Protein AF-T0YZW7-F1 (afdb_monomer)

Secondary structure (DSSP, 8-state):
-HHHHHHHHHHHHHHHHHHHHHHHHHHHHHHHHHHHHHHH-S-HHHHHHHHHHHHHHHHHHHHHHHHHHHHHHHHHHHHHHHHHHTT--HHHHHHHHHHHHHHHHHH--HHHHHHHHHHHHHHGGGHHHHHHHT---HHHHHHHHTTTT---SS---

Structure (mmCIF, N/CA/C/O backbone):
data_AF-T0YZW7-F1
#
_entry.id   AF-T0YZW7-F1
#
loop_
_atom_site.group_PDB
_atom_site.id
_atom_site.type_symbol
_atom_site.label_atom_id
_atom_site.label_alt_id
_atom_site.label_comp_id
_atom_site.label_asym_id
_atom_site.label_entity_id
_atom_site.label_seq_id
_atom_site.pdbx_PDB_ins_code
_atom_site.Cartn_x
_atom_site.Cartn_y
_atom_site.Cartn_z
_atom_site.occupancy
_atom_site.B_iso_or_equiv
_atom_site.auth_seq_id
_atom_site.auth_comp_id
_atom_site.auth_asym_id
_atom_site.auth_atom_id
_atom_site.pdbx_PDB_model_num
ATOM 1 N N . MET A 1 1 ? 6.579 1.324 -6.518 1.00 67.81 1 MET A N 1
ATOM 2 C CA . MET A 1 1 ? 7.356 2.468 -7.049 1.00 67.81 1 MET A CA 1
ATOM 3 C C . MET A 1 1 ? 8.550 2.803 -6.175 1.00 67.81 1 MET A C 1
ATOM 5 O O . MET A 1 1 ? 9.659 2.645 -6.659 1.00 67.81 1 MET A O 1
ATOM 9 N N . THR A 1 2 ? 8.366 3.156 -4.899 1.00 78.81 2 THR A N 1
ATOM 10 C CA . THR A 1 2 ? 9.480 3.505 -3.994 1.00 78.81 2 THR A CA 1
ATOM 11 C C . THR A 1 2 ? 10.578 2.443 -3.961 1.00 78.81 2 THR A C 1
ATOM 13 O O . THR A 1 2 ? 11.733 2.766 -4.183 1.00 78.81 2 THR A O 1
ATOM 16 N N . TYR A 1 3 ? 10.229 1.159 -3.824 1.00 76.62 3 TYR A N 1
ATOM 17 C CA . TYR A 1 3 ? 11.220 0.078 -3.844 1.00 76.62 3 TYR A CA 1
ATOM 18 C C . TYR A 1 3 ? 11.980 -0.059 -5.171 1.00 76.62 3 TYR A C 1
ATOM 20 O O . TYR A 1 3 ? 13.186 -0.273 -5.154 1.00 76.62 3 TYR A O 1
ATOM 28 N N . MET A 1 4 ? 11.306 0.116 -6.313 1.00 74.56 4 MET A N 1
ATOM 29 C CA . MET A 1 4 ? 11.973 0.125 -7.622 1.00 74.56 4 MET A CA 1
ATOM 30 C C . MET A 1 4 ? 12.925 1.316 -7.747 1.00 74.56 4 MET A C 1
ATOM 32 O O . MET A 1 4 ? 14.048 1.151 -8.208 1.00 74.56 4 MET A O 1
ATOM 36 N N . GLN A 1 5 ? 12.501 2.501 -7.302 1.00 77.81 5 GLN A N 1
ATOM 37 C CA . GLN A 1 5 ? 13.313 3.712 -7.363 1.00 77.81 5 GLN A CA 1
ATOM 38 C C . GLN A 1 5 ? 14.524 3.625 -6.429 1.00 77.81 5 GLN A C 1
ATOM 40 O O . GLN A 1 5 ? 15.642 3.887 -6.854 1.00 77.81 5 GLN A O 1
ATOM 45 N N . THR A 1 6 ? 14.333 3.194 -5.181 1.00 75.31 6 THR A N 1
ATOM 46 C CA . THR A 1 6 ? 15.430 3.003 -4.226 1.00 75.31 6 THR A CA 1
ATOM 47 C C . THR A 1 6 ? 16.398 1.921 -4.701 1.00 75.31 6 THR A C 1
ATOM 49 O O . THR A 1 6 ? 17.606 2.128 -4.629 1.00 75.31 6 THR A O 1
ATOM 52 N N . GLY A 1 7 ? 15.896 0.803 -5.237 1.00 70.88 7 GLY A N 1
ATOM 53 C CA . GLY A 1 7 ? 16.737 -0.245 -5.816 1.00 70.88 7 GLY A CA 1
ATOM 54 C C . GLY A 1 7 ? 17.548 0.238 -7.023 1.00 70.88 7 GLY A C 1
ATOM 55 O O . GLY A 1 7 ? 18.723 -0.101 -7.136 1.00 70.88 7 GLY A O 1
ATOM 56 N N . ALA A 1 8 ? 16.959 1.078 -7.881 1.00 74.38 8 ALA A N 1
ATOM 57 C CA . ALA A 1 8 ? 17.646 1.669 -9.030 1.00 74.38 8 ALA A CA 1
ATOM 58 C C . ALA A 1 8 ? 18.689 2.728 -8.627 1.00 74.38 8 ALA A C 1
ATOM 60 O O . ALA A 1 8 ? 19.765 2.775 -9.216 1.00 74.38 8 ALA A O 1
ATOM 61 N N . SER A 1 9 ? 18.391 3.568 -7.629 1.00 76.94 9 SER A N 1
ATOM 62 C CA . SER A 1 9 ? 19.266 4.672 -7.209 1.00 76.94 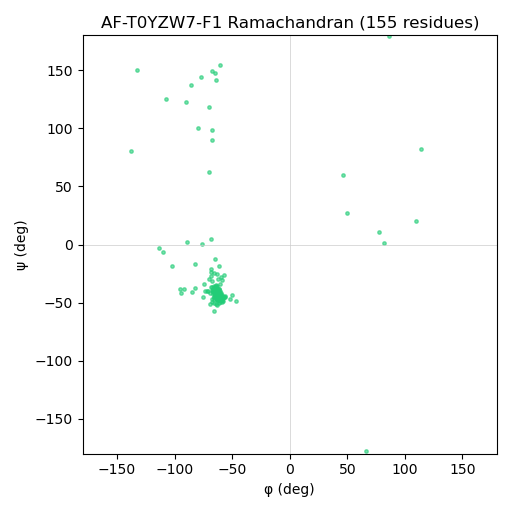9 SER A CA 1
ATOM 63 C C . SER A 1 9 ? 20.397 4.249 -6.265 1.00 76.94 9 SER A C 1
ATOM 65 O O . SER A 1 9 ? 21.488 4.800 -6.356 1.00 76.94 9 SER A O 1
ATOM 67 N N . TYR A 1 10 ? 20.150 3.308 -5.347 1.00 69.44 10 TYR A N 1
ATOM 68 C CA . TYR A 1 10 ? 21.090 2.945 -4.271 1.00 69.44 10 TYR A CA 1
ATOM 69 C C . TYR A 1 10 ? 21.657 1.524 -4.392 1.00 69.44 10 TYR A C 1
ATOM 71 O O . TYR A 1 10 ? 22.501 1.122 -3.590 1.00 69.44 10 TYR A O 1
ATOM 79 N N . GLY A 1 11 ? 21.213 0.759 -5.392 1.00 73.12 11 GLY A N 1
ATOM 80 C CA . GLY A 1 11 ? 21.655 -0.611 -5.619 1.00 73.12 11 GLY A CA 1
ATOM 81 C C . GLY A 1 11 ? 21.232 -1.592 -4.520 1.00 73.12 11 GLY A C 1
ATOM 82 O O . GLY A 1 11 ? 20.546 -1.261 -3.549 1.00 73.12 11 GLY A O 1
ATOM 83 N N . LEU A 1 12 ? 21.658 -2.847 -4.678 1.00 73.00 12 LEU A N 1
ATOM 84 C CA . LEU A 1 12 ? 21.273 -3.954 -3.795 1.00 73.00 12 LEU A CA 1
ATOM 85 C C . LEU A 1 12 ? 21.851 -3.833 -2.375 1.00 73.00 12 LEU A C 1
ATOM 87 O O . LEU A 1 12 ? 21.238 -4.331 -1.435 1.00 73.00 12 LEU A O 1
ATOM 91 N N . GLY A 1 13 ? 22.992 -3.154 -2.213 1.00 68.00 13 GLY A N 1
ATOM 92 C CA . GLY A 1 13 ? 23.702 -3.039 -0.935 1.00 68.00 13 GLY A CA 1
ATOM 93 C C . GLY A 1 13 ? 22.915 -2.310 0.157 1.00 68.00 13 GLY A C 1
ATOM 94 O O . GLY A 1 13 ? 22.951 -2.737 1.305 1.00 68.00 13 GLY A O 1
ATOM 95 N N . LEU A 1 14 ? 22.158 -1.262 -0.192 1.00 74.00 14 LEU A N 1
ATOM 96 C CA . LEU A 1 14 ? 21.293 -0.533 0.750 1.00 74.00 14 LEU A CA 1
ATOM 97 C C . LEU A 1 14 ? 19.844 -1.035 0.721 1.00 74.00 14 LEU A C 1
ATOM 99 O O . LEU A 1 14 ? 19.172 -1.107 1.749 1.00 74.00 14 LEU A O 1
ATOM 103 N N . PHE A 1 15 ? 19.349 -1.375 -0.468 1.00 80.25 15 PHE A N 1
ATOM 104 C CA . PHE A 1 15 ? 17.960 -1.778 -0.657 1.00 80.25 15 PHE A CA 1
ATOM 105 C C . PHE A 1 15 ? 17.617 -3.059 0.108 1.00 80.25 15 PHE A C 1
ATOM 107 O O . PHE A 1 15 ? 16.578 -3.139 0.763 1.00 80.25 15 PHE A O 1
ATOM 114 N N . LEU A 1 16 ? 18.496 -4.057 0.034 1.00 81.06 16 LEU A N 1
ATOM 115 C CA . LEU A 1 16 ? 18.250 -5.381 0.580 1.00 81.06 16 LEU A CA 1
ATOM 116 C C . LEU A 1 16 ? 18.187 -5.422 2.120 1.00 81.06 16 LEU A C 1
ATOM 118 O O . LEU A 1 16 ? 17.193 -5.944 2.630 1.00 81.06 16 LEU A O 1
ATOM 122 N N . PRO A 1 17 ? 19.143 -4.850 2.886 1.00 80.12 17 PRO A N 1
ATOM 123 C CA . PRO A 1 17 ? 19.019 -4.776 4.344 1.00 80.12 17 PRO A CA 1
ATOM 124 C C . PRO A 1 17 ? 17.769 -4.029 4.793 1.00 80.12 17 PRO A C 1
ATOM 126 O O . PRO A 1 17 ? 17.064 -4.485 5.694 1.00 80.12 17 PRO A O 1
ATOM 129 N N . LEU A 1 18 ? 17.472 -2.898 4.146 1.00 83.56 18 LEU A N 1
ATOM 130 C CA . LEU A 1 18 ? 16.313 -2.085 4.488 1.00 83.56 18 LEU A CA 1
ATOM 131 C C . LEU A 1 18 ? 15.007 -2.847 4.234 1.00 83.56 18 LEU A C 1
ATOM 133 O O . LEU A 1 18 ? 14.103 -2.808 5.066 1.00 83.56 18 LEU A O 1
ATOM 137 N N . MET A 1 19 ? 14.924 -3.577 3.119 1.00 85.31 19 MET A N 1
ATOM 138 C CA . MET A 1 19 ? 13.779 -4.425 2.791 1.00 85.31 19 MET A CA 1
ATOM 139 C C . MET A 1 19 ? 13.579 -5.536 3.827 1.00 85.31 19 MET A C 1
ATOM 141 O O . MET A 1 19 ? 12.459 -5.729 4.295 1.00 85.31 19 MET A O 1
ATOM 145 N N . ILE A 1 20 ? 14.646 -6.246 4.209 1.00 86.44 20 ILE A N 1
ATOM 146 C CA . ILE A 1 20 ? 14.571 -7.325 5.209 1.00 86.44 20 ILE A CA 1
ATOM 147 C C . ILE A 1 20 ? 14.102 -6.767 6.555 1.00 86.44 20 ILE A C 1
ATOM 149 O O . ILE A 1 20 ? 13.185 -7.318 7.163 1.00 86.44 20 ILE A O 1
ATOM 153 N N . LEU A 1 21 ? 14.691 -5.654 7.000 1.00 88.12 21 LEU A N 1
ATOM 154 C CA . LEU A 1 21 ? 14.353 -5.032 8.277 1.00 88.12 21 LEU A CA 1
ATOM 155 C C . LEU A 1 21 ? 12.903 -4.534 8.300 1.00 88.12 21 LEU A C 1
ATOM 157 O O . LEU A 1 21 ? 12.151 -4.876 9.211 1.00 88.12 21 LEU A O 1
ATOM 161 N N . LEU A 1 22 ? 12.490 -3.757 7.293 1.00 90.06 22 LEU A N 1
ATOM 162 C CA . LEU A 1 22 ? 11.123 -3.237 7.204 1.00 90.06 22 LEU A CA 1
ATOM 163 C C 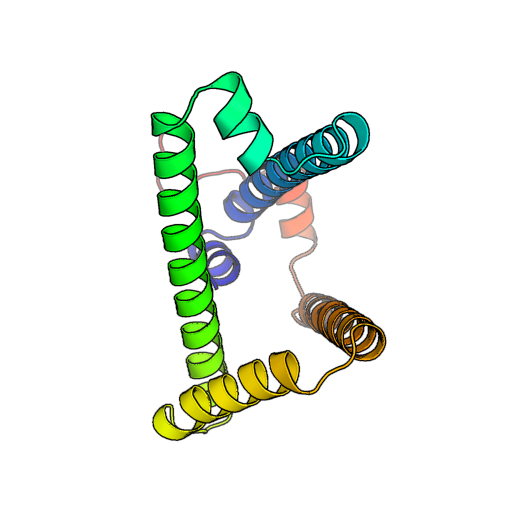. LEU A 1 22 ? 10.101 -4.364 7.045 1.00 90.06 22 LEU A C 1
ATOM 165 O O . LEU A 1 22 ? 9.046 -4.314 7.674 1.00 90.06 22 LEU A O 1
ATOM 169 N N . GLY A 1 23 ? 10.419 -5.392 6.253 1.00 90.12 23 GLY A N 1
ATOM 170 C CA . GLY A 1 23 ? 9.579 -6.575 6.088 1.00 90.12 23 GLY A CA 1
ATOM 171 C C . GLY A 1 23 ? 9.392 -7.332 7.402 1.00 90.12 23 GLY A C 1
ATOM 172 O O . GLY A 1 23 ? 8.266 -7.679 7.753 1.00 90.12 23 GLY A O 1
ATOM 173 N N . PHE A 1 24 ? 10.468 -7.518 8.171 1.00 91.75 24 PHE A N 1
ATOM 174 C CA . PHE A 1 24 ? 10.402 -8.143 9.491 1.00 91.75 24 PHE A CA 1
ATOM 175 C C . PHE A 1 24 ? 9.566 -7.320 10.477 1.00 91.75 24 PHE A C 1
ATOM 177 O O . PHE A 1 24 ? 8.684 -7.864 11.141 1.00 91.75 24 PHE A O 1
ATOM 184 N N . VAL A 1 25 ? 9.785 -6.003 10.544 1.00 94.12 25 VAL A N 1
ATOM 185 C CA . VAL A 1 25 ? 8.994 -5.110 11.406 1.00 94.12 25 VAL A CA 1
ATOM 186 C C . VAL A 1 25 ? 7.517 -5.154 11.017 1.00 94.12 25 VAL A C 1
ATOM 188 O O . VAL A 1 25 ? 6.662 -5.315 11.886 1.00 94.12 25 VAL A O 1
ATOM 191 N N . ALA A 1 26 ? 7.205 -5.072 9.722 1.00 92.44 26 ALA A N 1
ATOM 192 C CA . ALA A 1 26 ? 5.834 -5.149 9.230 1.00 92.44 26 ALA A CA 1
ATOM 193 C C . ALA A 1 26 ? 5.178 -6.493 9.578 1.00 92.44 26 ALA A C 1
ATOM 195 O O . ALA A 1 26 ? 4.036 -6.506 10.034 1.00 92.44 26 ALA A O 1
ATOM 196 N N . TYR A 1 27 ? 5.904 -7.605 9.428 1.00 93.62 27 TYR A N 1
ATOM 197 C CA . TYR A 1 27 ? 5.428 -8.931 9.817 1.00 93.62 27 TYR A CA 1
ATOM 198 C C . TYR A 1 27 ? 5.087 -8.993 11.308 1.00 93.62 27 TYR A C 1
ATOM 200 O O . TYR A 1 27 ? 3.987 -9.404 11.673 1.00 93.62 27 TYR A O 1
ATOM 208 N N . VAL A 1 28 ? 5.996 -8.529 12.168 1.00 95.50 28 VAL A N 1
ATOM 209 C CA . VAL A 1 28 ? 5.783 -8.516 13.619 1.00 95.50 28 VAL A CA 1
ATOM 210 C C . VAL A 1 28 ? 4.579 -7.644 13.982 1.00 95.50 28 VAL A C 1
ATOM 212 O O . VAL A 1 28 ? 3.713 -8.079 14.736 1.00 95.50 28 VAL A O 1
ATOM 215 N N . VAL A 1 29 ? 4.468 -6.439 13.417 1.00 93.50 29 VAL A N 1
ATOM 216 C CA . VAL A 1 29 ? 3.331 -5.539 13.673 1.00 93.50 29 VAL A CA 1
ATOM 217 C C . VAL A 1 29 ? 2.007 -6.171 13.229 1.00 93.50 29 VAL A C 1
ATOM 219 O O . VAL A 1 29 ? 1.020 -6.099 13.968 1.00 93.50 29 VAL A O 1
ATOM 222 N N . GLN A 1 30 ? 1.970 -6.826 12.065 1.00 92.25 30 GLN A N 1
ATOM 223 C CA . GLN A 1 30 ? 0.774 -7.526 11.586 1.00 92.25 30 GLN A CA 1
ATOM 224 C C . GLN A 1 30 ? 0.408 -8.711 12.485 1.00 92.25 30 GLN A C 1
ATOM 226 O O . GLN A 1 30 ? -0.758 -8.855 12.850 1.00 92.25 30 GLN A O 1
ATOM 231 N N . GLU A 1 31 ? 1.386 -9.513 12.904 1.00 95.19 31 GLU A N 1
ATOM 232 C CA . GLU A 1 31 ? 1.176 -10.639 13.817 1.00 95.19 31 GLU A CA 1
ATOM 233 C C . GLU A 1 31 ? 0.573 -10.173 15.146 1.00 95.19 31 GLU A C 1
ATOM 235 O O . GLU A 1 31 ? -0.457 -10.701 15.575 1.00 95.19 31 GLU A O 1
ATOM 240 N N . MET A 1 32 ? 1.133 -9.121 15.754 1.00 93.12 32 MET A N 1
ATOM 241 C CA . MET A 1 32 ? 0.591 -8.553 16.990 1.00 93.12 32 MET A CA 1
ATOM 242 C C . MET A 1 32 ? -0.835 -8.036 16.796 1.00 93.12 32 MET A C 1
ATOM 244 O O . MET A 1 32 ? -1.674 -8.208 17.682 1.00 93.12 32 MET A O 1
ATOM 248 N N . THR A 1 33 ? -1.108 -7.436 15.636 1.00 89.75 33 THR A N 1
ATOM 249 C CA . THR A 1 33 ? -2.423 -6.883 15.298 1.00 89.75 33 THR A CA 1
ATOM 250 C C . THR A 1 33 ? -3.477 -7.986 15.181 1.00 89.75 33 THR A C 1
ATOM 252 O O . THR A 1 33 ? -4.555 -7.907 15.777 1.00 89.75 33 THR A O 1
ATOM 255 N N . VAL A 1 34 ? -3.145 -9.066 14.470 1.00 90.00 34 VAL A N 1
ATOM 256 C CA . VAL A 1 34 ? -4.011 -10.242 14.313 1.00 90.00 34 VAL A CA 1
ATOM 257 C C . VAL A 1 34 ? -4.237 -10.928 15.657 1.00 90.00 34 VAL A C 1
ATOM 259 O O . VAL A 1 34 ? -5.378 -11.238 16.008 1.00 90.00 34 VAL A O 1
ATOM 262 N N . ARG A 1 35 ? -3.175 -11.111 16.448 1.00 92.88 35 ARG A N 1
ATOM 263 C CA . ARG A 1 35 ? -3.261 -11.717 17.781 1.00 92.88 35 ARG A CA 1
ATOM 264 C C . ARG A 1 35 ? -4.145 -10.895 18.714 1.00 92.88 35 ARG A C 1
ATOM 266 O O . ARG A 1 35 ? -4.994 -11.462 19.404 1.00 92.88 35 ARG A O 1
ATOM 273 N N . LEU A 1 36 ? -3.991 -9.571 18.719 1.00 89.56 36 LEU A N 1
ATOM 274 C CA . LEU A 1 36 ? -4.825 -8.691 19.535 1.00 89.56 36 LEU A CA 1
ATOM 275 C C . LEU A 1 36 ? -6.297 -8.775 19.115 1.00 89.56 36 LEU A C 1
ATOM 277 O O . LEU A 1 36 ? -7.164 -8.919 19.981 1.00 89.56 36 LEU A O 1
ATOM 281 N N . GLY A 1 37 ? -6.580 -8.748 17.811 1.00 87.19 37 GLY A N 1
ATOM 282 C CA . GLY A 1 37 ? -7.935 -8.910 17.279 1.00 87.19 37 GLY A CA 1
ATOM 283 C C . GLY A 1 37 ? -8.569 -10.255 17.651 1.00 87.19 37 GL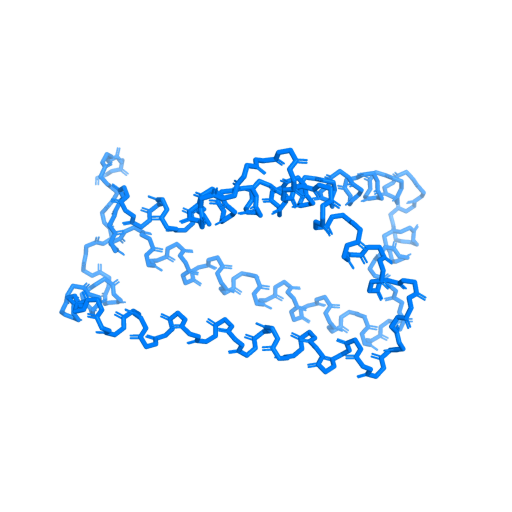Y A C 1
ATOM 284 O O . GLY A 1 37 ? -9.723 -10.293 18.083 1.00 87.19 37 GLY A O 1
ATOM 285 N N . ALA A 1 38 ? -7.807 -11.349 17.573 1.00 89.44 38 ALA A N 1
ATOM 286 C CA . ALA A 1 38 ? -8.285 -12.691 17.907 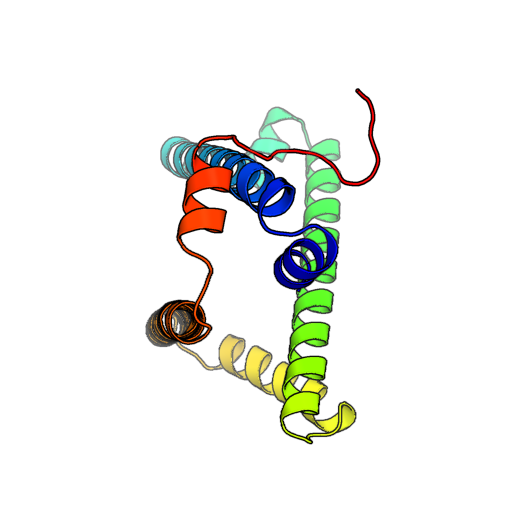1.00 89.44 38 ALA A CA 1
ATOM 287 C C . ALA A 1 38 ? -8.609 -12.853 19.404 1.00 89.44 38 ALA A C 1
ATOM 289 O O . ALA A 1 38 ? -9.644 -13.421 19.757 1.00 89.44 38 ALA A O 1
ATOM 290 N N . VAL A 1 39 ? -7.752 -12.327 20.287 1.00 91.06 39 VAL A N 1
ATOM 291 C CA . VAL A 1 39 ? -7.922 -12.448 21.746 1.00 91.06 39 VAL A CA 1
ATOM 292 C C . VAL A 1 39 ? -9.017 -11.518 22.264 1.00 91.06 39 VAL A C 1
ATOM 294 O O . VAL A 1 39 ? -9.851 -11.925 23.071 1.00 91.06 39 VAL A O 1
ATOM 297 N N . THR A 1 40 ? -9.034 -10.264 21.812 1.00 85.75 40 THR A N 1
ATOM 298 C CA . THR A 1 40 ? -9.984 -9.262 22.325 1.00 85.75 40 THR A CA 1
ATOM 299 C C . THR A 1 40 ? -11.357 -9.340 21.664 1.00 85.75 40 THR A C 1
ATOM 301 O O . THR A 1 40 ? -12.311 -8.770 22.199 1.00 85.75 40 THR A O 1
ATOM 304 N N . ARG A 1 41 ? -11.462 -10.024 20.511 1.00 84.94 41 ARG A N 1
ATOM 305 C CA . ARG A 1 41 ? -12.639 -10.050 19.620 1.00 84.94 41 ARG A CA 1
ATOM 306 C C . ARG A 1 41 ? -13.171 -8.654 19.284 1.00 84.94 41 ARG A C 1
ATOM 308 O O . ARG A 1 41 ? -14.365 -8.477 19.049 1.00 84.94 41 ARG A O 1
ATOM 315 N N . ARG A 1 42 ? -12.290 -7.654 19.310 1.00 79.44 42 ARG A N 1
ATOM 316 C CA . ARG A 1 42 ? -12.597 -6.246 19.066 1.00 79.44 42 ARG A CA 1
ATOM 317 C C . ARG A 1 42 ? -11.588 -5.671 18.091 1.00 79.44 42 ARG A C 1
ATOM 319 O O . ARG A 1 42 ? -10.441 -6.111 18.030 1.00 79.44 42 ARG A O 1
ATOM 326 N N . GLY A 1 43 ? -12.027 -4.681 17.323 1.00 80.38 43 GLY A N 1
ATOM 327 C CA . GLY A 1 43 ? -11.145 -3.969 16.407 1.00 80.38 43 GLY A CA 1
ATOM 328 C C . GLY A 1 43 ? -10.104 -3.145 17.165 1.00 80.38 43 GLY A C 1
ATOM 329 O O . GLY A 1 43 ? -10.388 -2.615 18.240 1.00 80.38 43 GLY A O 1
ATOM 330 N N . HIS A 1 44 ? -8.919 -2.976 16.571 1.00 82.94 44 HIS A N 1
ATOM 331 C CA . HIS A 1 44 ? -7.858 -2.121 17.115 1.00 82.94 44 HIS A CA 1
ATOM 332 C C . HIS A 1 44 ? -8.357 -0.721 17.487 1.00 82.94 44 HIS A C 1
ATOM 334 O O . HIS A 1 44 ? -8.056 -0.231 18.573 1.00 82.94 44 HIS A O 1
ATOM 340 N N . ALA A 1 45 ? -9.175 -0.113 16.624 1.00 80.38 45 ALA A N 1
ATOM 341 C CA . ALA A 1 45 ? -9.775 1.187 16.891 1.00 80.38 45 ALA A CA 1
ATOM 342 C C . ALA A 1 45 ? -10.618 1.165 18.178 1.00 80.38 45 ALA A C 1
ATOM 344 O O . ALA A 1 45 ? -10.410 1.991 19.055 1.00 80.38 45 ALA A O 1
ATOM 345 N N . GLU A 1 46 ? -11.496 0.179 18.376 1.00 83.75 46 GLU A N 1
ATOM 346 C CA . GLU A 1 46 ? -12.343 0.109 19.578 1.00 83.75 46 GLU A CA 1
ATOM 347 C C . GLU A 1 46 ? -11.521 0.010 20.877 1.00 83.75 46 GLU A C 1
ATOM 349 O O . GLU A 1 46 ? -11.895 0.574 21.910 1.00 83.75 46 GLU A O 1
ATOM 354 N N . LEU A 1 47 ? -10.369 -0.665 20.829 1.00 84.88 47 LEU A N 1
ATOM 355 C CA . LEU A 1 47 ? -9.450 -0.753 21.965 1.00 84.88 47 LEU A CA 1
ATOM 356 C C . LEU A 1 47 ? -8.785 0.589 22.280 1.00 84.88 47 LEU A C 1
ATOM 358 O O . LEU A 1 47 ? -8.626 0.912 23.459 1.00 84.88 47 LEU A O 1
ATOM 362 N N . ILE A 1 48 ? -8.451 1.387 21.261 1.00 87.31 48 ILE A N 1
ATOM 363 C CA . ILE A 1 48 ? -7.891 2.731 21.456 1.00 87.31 48 ILE A CA 1
ATOM 364 C C . ILE A 1 48 ? -8.895 3.604 22.207 1.00 87.31 48 ILE A C 1
ATOM 366 O O . ILE A 1 48 ? -8.552 4.209 23.222 1.00 87.31 48 ILE A O 1
ATOM 370 N N . TRP A 1 49 ? -10.156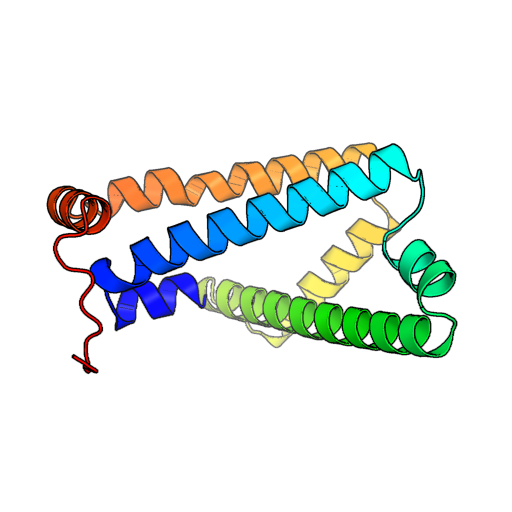 3.586 21.776 1.00 88.56 49 TRP A N 1
ATOM 371 C CA . TRP A 1 49 ? -11.224 4.350 22.419 1.00 88.56 49 TRP A CA 1
ATOM 372 C C . TRP A 1 49 ? -11.449 3.926 23.875 1.00 88.56 49 TRP A C 1
ATOM 374 O O . TRP A 1 49 ? -11.616 4.779 24.746 1.00 88.56 49 TRP A O 1
ATOM 384 N N . LYS A 1 50 ? -11.414 2.619 24.166 1.00 86.44 50 LYS A N 1
ATOM 385 C CA . LYS A 1 50 ? -11.624 2.100 25.529 1.00 86.44 50 LYS A CA 1
ATOM 386 C C . LYS A 1 50 ? -10.440 2.321 26.462 1.00 86.44 50 LYS A C 1
ATOM 388 O O . LYS A 1 50 ? -10.654 2.504 27.656 1.00 86.44 50 LYS A O 1
ATOM 393 N N . ARG A 1 51 ? -9.207 2.269 25.951 1.00 89.12 51 ARG A N 1
ATOM 394 C CA . ARG A 1 51 ? -7.995 2.355 26.780 1.00 89.12 51 ARG A CA 1
ATOM 395 C C . ARG A 1 51 ? -7.474 3.781 26.936 1.00 89.12 51 ARG A C 1
ATOM 397 O O . ARG A 1 51 ? -7.006 4.120 28.017 1.00 89.12 51 ARG A O 1
ATOM 404 N N . TYR A 1 52 ? -7.542 4.584 25.877 1.00 86.44 52 TYR A N 1
ATOM 405 C CA . TYR A 1 52 ? -6.971 5.933 25.822 1.00 86.44 52 TYR A CA 1
ATOM 406 C C . TYR A 1 52 ? -8.040 7.034 25.796 1.00 86.44 52 TYR A C 1
ATOM 408 O O . TYR A 1 52 ? -7.717 8.213 25.915 1.00 86.44 52 TYR A O 1
ATOM 416 N N . GLY A 1 53 ? -9.318 6.666 25.693 1.00 90.44 53 GLY A N 1
ATOM 417 C CA . GLY A 1 53 ? -10.434 7.602 25.721 1.00 90.44 53 GLY A CA 1
ATOM 418 C C . GLY A 1 53 ? -10.775 8.213 24.354 1.00 90.44 53 GLY A C 1
ATOM 419 O O . GLY A 1 53 ? -10.137 7.921 23.338 1.00 90.44 53 GLY A O 1
ATOM 420 N N . PRO A 1 54 ? -11.807 9.076 24.314 1.00 89.75 54 PRO A N 1
ATOM 421 C CA . PRO A 1 54 ? -12.397 9.565 23.067 1.00 89.75 54 PRO A CA 1
ATOM 422 C C . PRO A 1 54 ? -11.491 10.519 22.279 1.00 89.75 54 PRO A C 1
ATOM 424 O O . PRO A 1 54 ? -11.559 10.532 21.054 1.00 89.75 54 PRO A O 1
ATOM 427 N N . PHE A 1 55 ? -10.620 11.286 22.946 1.00 91.94 55 PHE A N 1
ATOM 428 C CA . PHE A 1 55 ? -9.687 12.198 22.271 1.00 91.94 55 PHE A CA 1
ATOM 429 C C . PHE A 1 55 ? -8.693 11.437 21.378 1.00 91.94 55 PHE A C 1
ATOM 431 O O . PHE A 1 55 ? -8.597 11.701 20.181 1.00 91.94 55 PHE A O 1
ATOM 438 N N . TRP A 1 56 ? -8.011 10.435 21.940 1.00 91.50 56 TRP A N 1
ATOM 439 C CA . TRP A 1 56 ? -7.068 9.589 21.202 1.00 91.50 56 TRP A CA 1
ATOM 440 C C . TRP A 1 56 ? -7.763 8.699 20.169 1.00 91.50 56 TRP A C 1
ATOM 442 O O . TRP A 1 56 ? -7.202 8.429 19.108 1.00 91.50 56 TRP A O 1
ATOM 452 N N . GLY A 1 57 ? -9.004 8.293 20.449 1.00 90.75 57 GLY A N 1
ATOM 453 C CA . GLY A 1 57 ? -9.849 7.589 19.492 1.00 90.75 57 GLY A CA 1
ATOM 454 C C . GLY A 1 57 ? -10.144 8.407 18.232 1.00 90.75 57 GLY A C 1
ATOM 455 O O . GLY A 1 57 ? -9.963 7.903 17.123 1.00 90.75 57 GLY A O 1
ATOM 456 N N . TRP A 1 58 ? -10.542 9.673 18.390 1.00 91.69 58 TRP A N 1
ATOM 457 C CA . TRP A 1 58 ? -10.760 10.593 17.268 1.00 91.69 58 TRP A CA 1
ATOM 458 C C . TRP A 1 58 ? -9.471 10.911 16.512 1.00 91.69 58 TRP A C 1
ATOM 460 O O . TRP A 1 58 ? -9.475 10.880 15.284 1.00 91.69 58 TRP A O 1
ATOM 470 N N . PHE A 1 59 ? -8.369 11.166 17.223 1.00 93.75 59 PHE A N 1
ATOM 471 C CA . PHE A 1 59 ? -7.069 11.411 16.595 1.00 93.75 59 PHE A CA 1
ATOM 472 C C . PHE A 1 59 ? -6.633 10.231 15.712 1.00 93.75 59 PHE A C 1
ATOM 474 O O . PHE A 1 59 ? -6.313 10.421 14.541 1.00 93.75 59 PHE A O 1
ATOM 481 N N . SER A 1 60 ? -6.710 9.003 16.236 1.00 92.44 60 SER A N 1
ATOM 482 C CA . SER A 1 60 ? -6.377 7.792 15.477 1.00 92.44 60 SER A CA 1
ATOM 483 C C . SER A 1 60 ? -7.312 7.560 14.287 1.00 92.44 60 SER A C 1
ATOM 485 O O . SER A 1 60 ? -6.861 7.089 13.246 1.00 92.44 60 SER A O 1
ATOM 487 N N . LEU A 1 61 ? -8.601 7.895 14.413 1.00 92.56 61 LEU A N 1
ATOM 488 C CA . LEU A 1 61 ? -9.550 7.783 13.306 1.00 92.56 61 LEU A CA 1
ATOM 489 C C . LEU A 1 61 ? -9.212 8.756 12.170 1.00 92.56 61 LEU A C 1
ATOM 491 O O . LEU A 1 61 ? -9.230 8.362 11.006 1.00 92.56 61 LEU A O 1
ATOM 495 N N . VAL A 1 62 ? -8.896 10.011 12.499 1.00 94.62 62 VAL A N 1
ATOM 496 C CA . VAL A 1 62 ? -8.502 11.022 11.506 1.00 94.62 62 VAL A CA 1
ATOM 497 C C . VAL A 1 62 ? -7.214 10.608 10.804 1.00 94.62 62 VAL A C 1
ATOM 499 O O . VAL A 1 62 ? -7.166 10.634 9.577 1.00 94.62 62 VAL A O 1
ATOM 502 N N . ASP A 1 63 ? -6.209 10.169 11.560 1.00 94.38 63 ASP A N 1
ATOM 503 C CA . ASP A 1 63 ? -4.948 9.674 11.003 1.00 94.38 63 ASP A CA 1
ATOM 504 C C . ASP A 1 63 ? -5.176 8.500 10.037 1.00 94.38 63 ASP A C 1
ATOM 506 O O . ASP A 1 63 ? -4.697 8.517 8.902 1.00 94.38 63 ASP A O 1
ATOM 510 N N . LEU A 1 64 ? -6.024 7.539 10.421 1.00 93.19 64 LEU A N 1
ATOM 511 C CA . LEU A 1 64 ? -6.392 6.411 9.566 1.00 93.19 64 LEU A CA 1
ATOM 512 C C . LEU A 1 64 ? -7.080 6.862 8.269 1.00 93.19 64 LEU A C 1
ATOM 514 O O . LEU A 1 64 ? -6.789 6.319 7.201 1.00 93.19 64 LEU A O 1
ATOM 518 N N . ILE A 1 65 ? -7.987 7.841 8.340 1.00 94.81 65 ILE A N 1
ATOM 519 C CA . ILE A 1 65 ? -8.659 8.395 7.155 1.00 94.81 65 ILE A CA 1
ATOM 520 C C . ILE A 1 65 ? -7.631 9.051 6.231 1.00 94.81 65 ILE A C 1
ATOM 522 O O . ILE A 1 65 ? -7.621 8.764 5.034 1.00 94.81 65 ILE A O 1
ATOM 526 N N . VAL A 1 66 ? -6.739 9.882 6.775 1.00 96.69 66 VAL A N 1
ATOM 527 C CA . VAL A 1 66 ? -5.688 10.552 5.998 1.00 96.69 66 VAL A CA 1
ATOM 528 C C . VAL A 1 66 ? -4.763 9.527 5.339 1.00 96.69 66 VAL A C 1
ATOM 530 O O . VAL A 1 66 ? -4.524 9.611 4.134 1.00 96.69 66 VAL A O 1
ATOM 533 N N . ALA A 1 67 ? -4.307 8.516 6.080 1.00 94.81 67 ALA A N 1
ATOM 534 C CA . ALA A 1 67 ? -3.456 7.452 5.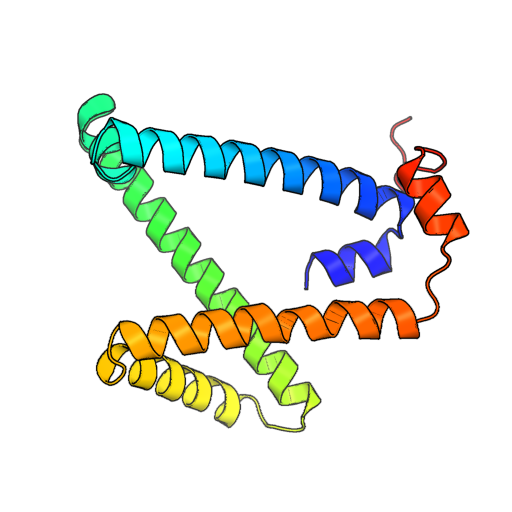553 1.00 94.81 67 ALA A CA 1
ATOM 535 C C . ALA A 1 67 ? -4.138 6.667 4.415 1.00 94.81 67 ALA A C 1
ATOM 537 O O . ALA A 1 67 ? -3.511 6.387 3.389 1.00 94.81 67 ALA A O 1
ATOM 538 N N . ASN A 1 68 ? -5.433 6.358 4.547 1.00 94.19 68 ASN A N 1
ATOM 539 C CA . ASN A 1 68 ? -6.201 5.690 3.492 1.00 94.19 68 ASN A CA 1
ATOM 540 C C . ASN A 1 68 ? -6.376 6.576 2.253 1.00 94.19 68 ASN A C 1
ATOM 542 O O . ASN A 1 68 ? -6.214 6.091 1.136 1.00 94.19 68 ASN A O 1
ATOM 546 N N . VAL A 1 69 ? -6.646 7.874 2.420 1.00 93.50 69 VAL A N 1
ATOM 547 C CA . VAL A 1 69 ? -6.727 8.817 1.291 1.00 93.50 69 VAL A CA 1
ATOM 548 C C . VAL A 1 69 ? -5.387 8.905 0.557 1.00 93.50 69 VAL A C 1
ATOM 550 O O . VAL A 1 69 ? -5.357 8.821 -0.669 1.00 93.50 69 VAL A O 1
ATOM 553 N N . LEU A 1 70 ? -4.272 9.005 1.284 1.00 93.75 70 LEU A N 1
ATOM 554 C CA . LEU A 1 70 ? -2.931 9.010 0.687 1.00 93.75 70 LEU A CA 1
ATOM 555 C C . LEU A 1 70 ? -2.610 7.694 -0.035 1.00 93.75 70 LEU A C 1
ATOM 557 O O . LEU A 1 70 ? -1.967 7.697 -1.090 1.00 93.75 70 LEU A O 1
ATOM 561 N N . THR A 1 71 ? -3.092 6.573 0.501 1.00 92.19 71 THR A N 1
ATOM 562 C CA . THR A 1 71 ? -2.948 5.256 -0.129 1.00 92.19 71 THR A CA 1
ATOM 563 C C . THR A 1 71 ? -3.724 5.208 -1.442 1.00 92.19 71 THR A C 1
ATOM 565 O O . THR A 1 71 ? -3.128 4.925 -2.481 1.00 92.19 71 THR A O 1
ATOM 568 N N . LEU A 1 72 ? -4.999 5.613 -1.435 1.00 90.06 72 LEU A N 1
ATOM 569 C CA . LEU A 1 72 ? -5.822 5.712 -2.644 1.00 90.06 72 LEU A CA 1
ATOM 570 C C . LEU A 1 72 ? -5.177 6.627 -3.691 1.00 90.06 72 LEU A C 1
ATOM 572 O O . LEU A 1 72 ? -5.084 6.263 -4.862 1.00 90.06 72 LEU A O 1
ATOM 576 N N . MET A 1 73 ? -4.666 7.794 -3.289 1.00 90.56 73 MET A N 1
ATOM 577 C CA . MET A 1 73 ? -3.944 8.683 -4.206 1.00 90.56 73 MET A CA 1
ATOM 578 C C . MET A 1 73 ? -2.761 7.975 -4.876 1.00 90.56 73 MET A C 1
ATOM 580 O O . MET A 1 73 ? -2.574 8.092 -6.088 1.00 90.56 73 MET A O 1
ATOM 584 N N . THR A 1 74 ? -1.982 7.216 -4.105 1.00 90.56 74 THR A N 1
ATOM 585 C CA . THR A 1 74 ? -0.823 6.471 -4.614 1.00 90.56 74 THR A CA 1
ATOM 586 C C . THR A 1 74 ? -1.243 5.371 -5.593 1.00 90.56 74 THR A C 1
ATOM 588 O O . THR A 1 74 ? -0.607 5.204 -6.637 1.00 90.56 74 THR A O 1
ATOM 591 N N . GLU A 1 75 ? -2.339 4.664 -5.313 1.00 90.06 75 GLU A N 1
ATOM 592 C CA . GLU A 1 75 ? -2.909 3.656 -6.214 1.00 90.06 75 GLU A CA 1
ATOM 593 C C . GLU A 1 75 ? -3.351 4.275 -7.547 1.00 90.06 75 GLU A C 1
ATOM 595 O O . GLU A 1 75 ? -2.972 3.782 -8.612 1.00 90.06 75 GLU A O 1
ATOM 600 N N . PHE A 1 76 ? -4.058 5.409 -7.518 1.00 89.25 76 PHE A N 1
ATOM 601 C CA . PHE A 1 76 ? -4.482 6.112 -8.735 1.00 89.25 76 PHE A CA 1
ATOM 602 C C . PHE A 1 76 ? -3.308 6.670 -9.551 1.00 89.25 76 PHE A C 1
ATOM 604 O O . PHE A 1 76 ? -3.348 6.639 -10.786 1.00 89.25 76 PHE A O 1
ATOM 611 N N . ILE A 1 77 ? -2.239 7.136 -8.896 1.00 89.12 77 ILE A N 1
ATOM 612 C CA . ILE A 1 77 ? -0.990 7.502 -9.581 1.00 89.12 77 ILE A CA 1
ATOM 613 C C . ILE A 1 77 ? -0.400 6.274 -10.288 1.00 89.12 77 ILE A C 1
ATOM 615 O O . ILE A 1 77 ? -0.019 6.367 -11.456 1.00 89.12 77 ILE A O 1
ATOM 619 N N . GLY A 1 78 ? -0.378 5.116 -9.621 1.00 87.50 78 GLY A N 1
ATOM 620 C CA . GLY A 1 78 ? 0.062 3.851 -10.210 1.00 87.50 78 GLY A CA 1
ATOM 621 C C . GLY A 1 78 ? -0.750 3.460 -11.447 1.00 87.50 78 GLY A C 1
ATOM 622 O O . GLY A 1 78 ? -0.172 3.150 -12.487 1.00 87.50 78 GLY A O 1
ATOM 623 N N . ILE A 1 79 ? -2.079 3.559 -11.372 1.00 88.88 79 ILE A N 1
ATOM 624 C CA . ILE A 1 79 ? -2.991 3.277 -12.493 1.00 88.88 79 ILE A CA 1
ATOM 625 C C . ILE A 1 79 ? -2.737 4.223 -13.666 1.00 88.88 79 ILE A C 1
ATOM 627 O O . ILE A 1 79 ? -2.694 3.784 -14.815 1.00 88.88 79 ILE A O 1
ATOM 631 N N . ARG A 1 80 ? -2.538 5.518 -13.398 1.00 89.06 80 ARG A N 1
ATOM 632 C CA . ARG A 1 80 ? -2.206 6.496 -14.440 1.00 89.06 80 ARG A CA 1
ATOM 633 C C . ARG A 1 80 ? -0.898 6.137 -15.142 1.00 89.06 80 ARG A C 1
ATOM 635 O O . ARG A 1 80 ? -0.859 6.148 -16.368 1.00 89.06 80 ARG A O 1
ATOM 642 N N . LEU A 1 81 ? 0.161 5.852 -14.385 1.00 87.50 81 LEU A N 1
ATOM 643 C CA . LEU A 1 81 ? 1.472 5.522 -14.950 1.00 87.50 81 LEU A CA 1
ATOM 644 C C . LEU A 1 81 ? 1.439 4.190 -15.714 1.00 87.50 81 LEU A C 1
ATOM 646 O O . LEU A 1 81 ? 1.993 4.100 -16.807 1.00 87.50 81 LEU A O 1
ATOM 650 N N . GLY A 1 82 ? 0.729 3.185 -15.194 1.00 85.94 82 GLY A N 1
ATOM 651 C CA . GLY A 1 82 ? 0.507 1.915 -15.889 1.00 85.94 82 GLY A CA 1
ATOM 652 C C . GLY A 1 82 ? -0.299 2.084 -17.179 1.00 85.94 82 GLY A C 1
ATOM 653 O O . GLY A 1 82 ? 0.070 1.542 -18.216 1.00 85.94 82 GLY A O 1
ATOM 654 N N . GLY A 1 83 ? -1.355 2.900 -17.150 1.00 85.75 83 GLY A N 1
ATOM 655 C CA . GLY A 1 83 ? -2.143 3.235 -18.334 1.00 85.75 83 GLY A CA 1
ATOM 656 C C . GLY A 1 83 ? -1.334 3.982 -19.396 1.00 85.75 83 GLY A C 1
ATOM 657 O O . GLY A 1 83 ? -1.426 3.651 -20.576 1.00 85.75 83 GLY A O 1
ATOM 658 N N . GLN A 1 84 ? -0.474 4.919 -18.985 1.00 86.94 84 GLN A N 1
ATOM 659 C CA . GLN A 1 84 ? 0.452 5.603 -19.894 1.00 86.94 84 GLN A CA 1
ATOM 660 C C . GLN A 1 84 ? 1.436 4.636 -20.563 1.00 86.94 84 GLN A C 1
ATOM 662 O O . GLN A 1 84 ? 1.695 4.783 -21.754 1.00 86.94 84 GLN A O 1
ATOM 667 N N . ALA A 1 85 ? 1.937 3.627 -19.843 1.00 84.38 85 ALA A N 1
ATOM 668 C CA . ALA A 1 85 ? 2.799 2.595 -20.426 1.00 84.38 85 ALA A CA 1
ATOM 669 C C . ALA A 1 85 ? 2.086 1.757 -21.509 1.00 84.38 85 ALA A C 1
ATOM 671 O O . ALA A 1 85 ? 2.736 1.247 -22.416 1.00 84.38 85 ALA A O 1
ATOM 672 N N . LEU A 1 86 ? 0.752 1.661 -21.449 1.00 84.06 86 LEU A N 1
ATOM 673 C CA . LEU A 1 86 ? -0.097 1.028 -22.468 1.00 84.06 86 LEU A CA 1
ATOM 674 C C . LEU A 1 86 ? -0.546 2.000 -23.579 1.00 84.06 86 LEU A C 1
ATOM 676 O O . LEU A 1 86 ? -1.320 1.614 -24.452 1.00 84.06 86 LEU A O 1
ATOM 680 N N . GLY A 1 87 ? -0.101 3.261 -23.547 1.00 85.50 87 GLY A N 1
ATOM 681 C CA . GLY A 1 87 ? -0.507 4.303 -24.497 1.00 85.50 87 GLY A CA 1
ATOM 682 C C . GLY A 1 87 ? -1.896 4.899 -24.238 1.00 85.50 87 GLY A C 1
ATOM 683 O O . GLY A 1 87 ? -2.409 5.642 -25.075 1.00 85.50 87 GLY A O 1
ATOM 684 N N . LEU A 1 88 ? -2.521 4.603 -23.094 1.00 87.19 88 LEU A N 1
ATOM 685 C CA . LEU A 1 88 ? -3.840 5.126 -22.741 1.00 87.19 88 LEU A CA 1
ATOM 686 C C . LEU A 1 88 ? -3.731 6.504 -22.067 1.00 87.19 88 LEU A C 1
ATOM 688 O O . LEU A 1 88 ? -2.887 6.712 -21.189 1.00 87.19 88 LEU A O 1
ATOM 692 N N . PRO A 1 89 ? -4.601 7.465 -22.422 1.00 87.88 89 PRO A N 1
ATOM 693 C CA . PRO A 1 89 ? -4.546 8.797 -21.849 1.00 87.88 89 PRO A CA 1
ATOM 694 C C . PRO A 1 89 ? -5.139 8.835 -20.430 1.00 87.88 89 PRO A C 1
ATOM 696 O O . PRO A 1 89 ? -6.149 8.196 -20.131 1.00 87.88 89 PRO A O 1
ATOM 699 N N . ALA A 1 90 ? -4.544 9.658 -19.560 1.00 82.50 90 ALA A N 1
ATOM 700 C CA . ALA A 1 90 ? -4.878 9.718 -18.131 1.00 82.50 90 ALA A CA 1
ATOM 701 C C . ALA A 1 90 ? -6.348 10.075 -17.836 1.00 82.50 90 ALA A C 1
ATOM 703 O O . ALA A 1 90 ? -6.905 9.641 -16.829 1.00 82.50 90 ALA A O 1
ATOM 704 N N . TRP A 1 91 ? -6.974 10.864 -18.715 1.00 84.31 91 TRP A N 1
ATOM 705 C CA . TRP A 1 91 ? -8.374 11.270 -18.581 1.00 84.31 91 TRP A CA 1
ATOM 706 C C . TRP A 1 91 ? -9.350 10.104 -18.776 1.00 84.31 91 TRP A C 1
ATOM 708 O O . TRP A 1 91 ? -10.475 10.191 -18.300 1.00 84.31 91 TRP A O 1
ATOM 718 N N . LEU A 1 92 ? -8.926 9.017 -19.432 1.00 85.06 92 LEU A N 1
ATOM 719 C CA . LEU A 1 92 ? -9.729 7.809 -19.606 1.00 85.06 92 LEU A CA 1
ATOM 720 C C . LEU A 1 92 ? -9.418 6.770 -18.522 1.00 85.06 92 LEU A C 1
ATOM 722 O O . LEU A 1 92 ? -10.328 6.160 -17.966 1.00 85.06 92 LEU A O 1
ATOM 726 N N . THR A 1 93 ? -8.140 6.590 -18.183 1.00 86.31 93 THR A N 1
ATOM 727 C CA . THR A 1 93 ? -7.699 5.536 -17.254 1.00 86.31 93 THR A CA 1
ATOM 728 C C . THR A 1 93 ? -8.181 5.774 -15.824 1.00 86.31 93 THR A C 1
ATOM 730 O O . THR A 1 93 ? -8.576 4.828 -15.148 1.00 86.31 93 THR A O 1
ATOM 733 N N . VAL A 1 94 ? -8.169 7.028 -15.356 1.00 87.00 94 VAL A N 1
ATOM 734 C CA . VAL A 1 94 ? -8.548 7.367 -13.973 1.00 87.00 94 VAL A CA 1
ATOM 735 C C . VAL A 1 94 ? -10.054 7.175 -13.727 1.00 87.00 94 VAL A C 1
ATOM 737 O O . VAL A 1 94 ? -10.396 6.446 -12.794 1.00 87.00 94 VAL A O 1
ATOM 740 N N . PRO A 1 95 ? -10.976 7.724 -14.548 1.00 88.88 95 PRO A N 1
ATOM 741 C CA . PRO A 1 95 ? -12.406 7.478 -14.365 1.00 88.88 95 PRO A CA 1
ATOM 742 C C . PRO A 1 95 ? -12.784 6.013 -14.581 1.00 88.88 95 PRO A C 1
ATOM 744 O O . PRO A 1 95 ? -13.607 5.489 -13.837 1.00 88.88 95 PRO A O 1
ATOM 747 N N . ALA A 1 96 ? -12.163 5.329 -15.551 1.00 88.50 96 ALA A N 1
ATOM 748 C CA . ALA A 1 96 ? -12.420 3.910 -15.789 1.00 88.50 96 ALA A CA 1
ATOM 749 C C . ALA A 1 96 ? -12.062 3.054 -14.567 1.00 88.50 96 ALA A C 1
ATOM 751 O O . ALA A 1 96 ? -12.850 2.201 -14.164 1.00 88.50 96 ALA A O 1
ATOM 752 N N . ALA A 1 97 ? -10.916 3.317 -13.932 1.00 87.12 97 ALA A N 1
ATOM 753 C CA . ALA A 1 97 ? -10.532 2.640 -12.700 1.00 87.12 97 ALA A CA 1
ATOM 754 C C . ALA A 1 97 ? -11.482 2.942 -11.536 1.00 87.12 97 ALA A C 1
ATOM 756 O O . ALA A 1 97 ? -11.844 2.031 -10.796 1.00 87.12 97 ALA A O 1
ATOM 757 N N . LEU A 1 98 ? -11.934 4.191 -11.398 1.00 89.44 98 LEU A N 1
ATOM 758 C CA . LEU A 1 98 ? -12.905 4.558 -10.368 1.00 89.44 98 LEU A CA 1
ATOM 759 C C . LEU A 1 98 ? -14.236 3.817 -10.559 1.00 89.44 98 LEU A C 1
ATOM 761 O O . LEU A 1 98 ? -14.751 3.227 -9.612 1.00 89.44 98 LEU A O 1
ATOM 765 N N . VAL A 1 99 ? -14.766 3.805 -11.786 1.00 90.38 99 VAL A N 1
ATOM 766 C CA . VAL A 1 99 ? -15.996 3.075 -12.131 1.00 90.38 99 VAL A CA 1
ATOM 767 C C . VAL A 1 99 ? -15.819 1.577 -11.894 1.00 90.38 99 VAL A C 1
ATOM 769 O O . VAL A 1 99 ? -16.717 0.940 -11.348 1.00 90.38 99 VAL A O 1
ATOM 772 N N . PHE A 1 100 ? -14.659 1.019 -12.244 1.00 87.12 100 PHE A N 1
ATOM 773 C CA . PHE A 1 100 ? -14.345 -0.384 -11.992 1.00 87.12 100 PHE A CA 1
ATOM 774 C C . PHE A 1 100 ? -14.346 -0.708 -10.492 1.00 87.12 100 PHE A C 1
ATOM 776 O O . PHE A 1 100 ? -15.033 -1.638 -10.077 1.00 87.12 100 PHE A O 1
ATOM 783 N N . ILE A 1 101 ? -13.647 0.080 -9.668 1.00 85.50 101 ILE A N 1
ATOM 784 C CA . ILE A 1 101 ? -13.575 -0.130 -8.213 1.00 85.50 101 ILE A CA 1
ATOM 785 C C . ILE A 1 101 ? -14.961 0.005 -7.572 1.00 85.50 101 ILE A C 1
ATOM 787 O O . ILE A 1 101 ? -15.368 -0.866 -6.803 1.00 85.50 101 ILE A O 1
ATOM 791 N N . VAL A 1 102 ? -15.716 1.056 -7.910 1.00 87.75 102 VAL A N 1
ATOM 792 C CA . VAL A 1 102 ? -17.080 1.257 -7.392 1.00 87.75 102 VAL A CA 1
ATOM 793 C C . VAL A 1 102 ? -18.002 0.125 -7.839 1.00 87.75 102 VAL A C 1
ATOM 795 O O . VAL A 1 102 ? -18.767 -0.398 -7.032 1.00 87.75 102 VAL A O 1
ATOM 798 N N . GLY A 1 103 ? -17.905 -0.305 -9.097 1.00 87.19 103 GLY A N 1
ATOM 799 C CA . GLY A 1 103 ? -18.679 -1.430 -9.612 1.00 87.19 103 GLY A CA 1
ATOM 800 C C . GLY A 1 103 ? -18.373 -2.729 -8.864 1.00 87.19 103 GLY A C 1
ATOM 801 O O . GLY A 1 103 ? -19.288 -3.440 -8.454 1.00 87.19 103 GLY A O 1
ATOM 802 N N . VAL A 1 104 ? -17.096 -3.010 -8.607 1.00 82.94 104 VAL A N 1
ATOM 803 C CA . VAL A 1 104 ? -16.681 -4.168 -7.805 1.00 82.94 104 VAL A CA 1
ATOM 804 C C . VAL A 1 104 ? -17.215 -4.072 -6.370 1.00 82.94 104 VAL A C 1
ATOM 806 O O . VAL A 1 104 ? -17.701 -5.066 -5.841 1.00 82.94 104 VAL A O 1
ATOM 809 N N . LEU A 1 105 ? -17.190 -2.894 -5.746 1.00 82.00 105 LEU A N 1
ATOM 810 C CA . LEU A 1 105 ? -17.704 -2.710 -4.383 1.00 82.00 105 LEU A CA 1
ATOM 811 C C . LEU A 1 105 ? -19.224 -2.890 -4.280 1.00 82.00 105 LEU A C 1
ATOM 813 O O . LEU A 1 105 ? -19.707 -3.433 -3.289 1.00 82.00 105 LEU A O 1
ATOM 817 N N . VAL A 1 106 ? -19.979 -2.427 -5.278 1.00 86.50 106 VAL A N 1
ATOM 818 C CA . VAL A 1 106 ? -21.451 -2.436 -5.241 1.00 86.50 106 VAL A CA 1
ATOM 819 C C . VAL A 1 106 ? -22.032 -3.772 -5.705 1.00 86.50 106 VAL A C 1
ATOM 821 O O . VAL A 1 106 ? -23.002 -4.254 -5.123 1.00 86.50 106 VAL A O 1
ATOM 824 N N . PHE A 1 107 ? -21.469 -4.374 -6.754 1.00 82.06 107 PHE A N 1
ATOM 825 C CA . PHE A 1 107 ? -22.103 -5.506 -7.440 1.00 82.06 107 PHE A CA 1
ATOM 826 C C . PHE A 1 107 ? -21.514 -6.871 -7.077 1.00 82.06 107 PHE A C 1
ATOM 828 O O . PHE A 1 107 ? -22.153 -7.898 -7.322 1.00 82.06 107 PHE A O 1
ATOM 835 N N . LEU A 1 108 ? -20.304 -6.926 -6.518 1.00 79.25 108 LEU A N 1
ATOM 836 C CA . LEU A 1 108 ? -19.598 -8.189 -6.347 1.00 79.25 108 LEU A CA 1
ATOM 837 C C . LEU A 1 108 ? -19.926 -8.841 -4.994 1.00 79.25 108 LEU A C 1
ATOM 839 O O . LEU A 1 108 ? -19.718 -8.268 -3.928 1.00 79.25 108 LEU A O 1
ATOM 843 N N . ARG A 1 109 ? -20.429 -10.083 -5.025 1.00 83.50 109 ARG A N 1
ATOM 844 C CA . ARG A 1 109 ? -20.656 -10.873 -3.802 1.00 83.50 109 ARG A CA 1
ATOM 845 C C . ARG A 1 109 ? -19.319 -11.176 -3.126 1.00 83.50 109 ARG A C 1
ATOM 847 O O . ARG A 1 109 ? -18.330 -11.439 -3.809 1.00 83.50 109 ARG A O 1
ATOM 854 N N . TYR A 1 110 ? -19.331 -11.250 -1.795 1.00 79.69 110 TYR A N 1
ATOM 855 C CA . TYR A 1 110 ? -18.143 -11.478 -0.960 1.00 79.69 110 TYR A CA 1
ATOM 856 C C . TYR A 1 110 ? -17.248 -12.629 -1.461 1.00 79.69 110 TYR A C 1
ATOM 858 O O . TYR A 1 110 ? -16.057 -12.442 -1.676 1.00 79.69 110 TYR A O 1
ATOM 866 N N . TRP A 1 111 ? -17.844 -13.788 -1.762 1.00 80.50 111 TRP A N 1
ATOM 867 C CA . TRP A 1 111 ? -17.131 -14.960 -2.288 1.00 80.50 111 TRP A CA 1
ATOM 868 C C . TRP A 1 111 ? -16.422 -14.716 -3.627 1.00 80.50 111 TRP A C 1
ATOM 870 O O . TRP A 1 111 ? -15.323 -15.214 -3.863 1.00 80.50 111 TRP A O 1
ATOM 880 N N . THR A 1 112 ? -17.056 -13.969 -4.532 1.00 80.69 112 THR A N 1
ATOM 881 C CA . THR A 1 112 ? -16.470 -13.641 -5.836 1.00 80.69 112 THR A CA 1
ATOM 882 C C . THR A 1 112 ? -15.341 -12.633 -5.664 1.00 80.69 112 THR A C 1
ATOM 884 O O . THR A 1 112 ? -14.294 -12.780 -6.289 1.00 80.69 112 THR A O 1
ATOM 887 N N . TRP A 1 113 ? -15.530 -11.652 -4.781 1.00 80.50 113 TRP A N 1
ATOM 888 C CA . TRP A 1 113 ? -14.516 -10.657 -4.458 1.00 80.50 113 TRP A CA 1
ATOM 889 C C . TRP A 1 113 ? -13.256 -11.293 -3.868 1.00 80.50 113 TRP A C 1
ATOM 891 O O . TRP A 1 113 ? -12.164 -11.030 -4.361 1.00 80.50 113 TRP A O 1
ATOM 901 N N . GLU A 1 114 ? -13.399 -12.199 -2.899 1.00 85.38 114 GLU A N 1
ATOM 902 C CA . GLU A 1 114 ? -12.267 -12.916 -2.303 1.00 85.38 114 GLU A CA 1
ATOM 903 C C . GLU A 1 114 ? -11.456 -13.671 -3.365 1.00 85.38 114 GLU A C 1
ATOM 905 O O . GLU A 1 114 ? -10.230 -13.561 -3.422 1.00 85.38 114 GLU A O 1
ATOM 910 N N . ARG A 1 115 ? -12.139 -14.379 -4.273 1.00 85.44 115 ARG A N 1
ATOM 911 C CA . ARG A 1 115 ? -11.472 -15.151 -5.327 1.00 85.44 115 ARG A CA 1
ATOM 912 C C . ARG A 1 115 ? -10.745 -14.265 -6.338 1.00 85.44 115 ARG A C 1
ATOM 914 O O . ARG A 1 115 ? -9.646 -14.619 -6.758 1.00 85.44 115 ARG A O 1
ATOM 921 N N . ILE A 1 116 ? -11.333 -13.128 -6.718 1.00 84.56 116 ILE A N 1
ATOM 922 C CA . ILE A 1 116 ? -10.678 -12.157 -7.606 1.00 84.56 116 ILE A CA 1
ATOM 923 C C . ILE A 1 116 ? -9.465 -11.541 -6.908 1.00 84.56 116 ILE A C 1
ATOM 925 O O . ILE A 1 116 ? -8.395 -11.496 -7.507 1.00 84.56 116 ILE A O 1
ATOM 929 N N . SER A 1 117 ? -9.590 -11.133 -5.646 1.00 84.19 117 SER A N 1
ATOM 930 C CA . SER A 1 117 ? -8.480 -10.572 -4.869 1.00 84.19 117 SER A CA 1
ATOM 931 C C . SER A 1 117 ? -7.322 -11.563 -4.731 1.00 84.19 117 SER A C 1
ATOM 933 O O . SER A 1 117 ? -6.172 -11.192 -4.958 1.00 84.19 117 SER A O 1
ATOM 935 N N . LEU A 1 118 ? -7.609 -12.839 -4.454 1.00 86.69 118 LEU A N 1
ATOM 936 C CA . LEU A 1 118 ? -6.596 -13.899 -4.429 1.00 86.69 118 LEU A CA 1
ATOM 937 C C . LEU A 1 118 ? -5.961 -14.125 -5.802 1.00 86.69 118 LEU A C 1
ATOM 939 O O . LEU A 1 118 ? -4.753 -14.322 -5.887 1.00 86.69 118 LEU A O 1
ATOM 943 N N . PHE A 1 119 ? -6.745 -14.067 -6.879 1.00 89.25 119 PHE A N 1
ATOM 944 C CA . PHE A 1 119 ? -6.214 -14.171 -8.235 1.00 89.25 119 PHE A CA 1
ATOM 945 C C . PHE A 1 119 ? -5.295 -12.992 -8.582 1.00 89.25 119 PHE A C 1
ATOM 947 O O . PHE A 1 119 ? -4.215 -13.207 -9.120 1.00 89.25 119 PHE A O 1
ATOM 954 N N . VAL A 1 120 ? -5.667 -11.758 -8.230 1.00 85.31 120 VAL A N 1
ATOM 955 C CA . VAL A 1 120 ? -4.829 -10.562 -8.427 1.00 85.31 120 VAL A CA 1
ATOM 956 C C . VAL A 1 120 ? -3.558 -10.633 -7.571 1.00 85.31 120 VAL A C 1
ATOM 958 O O . VAL A 1 120 ? -2.469 -10.300 -8.044 1.00 85.31 120 VAL A O 1
ATOM 961 N N . ALA A 1 121 ? -3.661 -11.120 -6.333 1.00 86.56 121 ALA A N 1
ATOM 962 C CA . ALA A 1 121 ? -2.502 -11.374 -5.481 1.00 86.56 121 ALA A CA 1
ATOM 963 C C . ALA A 1 121 ? -1.583 -12.448 -6.089 1.00 86.56 121 ALA A C 1
ATOM 965 O O . ALA A 1 121 ? -0.371 -12.259 -6.147 1.00 86.56 121 ALA A O 1
ATOM 966 N N . ALA A 1 122 ? -2.149 -13.532 -6.624 1.00 89.31 122 ALA A N 1
ATOM 967 C CA . ALA A 1 122 ? -1.393 -14.565 -7.323 1.00 89.31 122 ALA A CA 1
ATOM 968 C C . ALA A 1 122 ? -0.760 -14.039 -8.623 1.00 89.31 122 ALA A C 1
ATOM 970 O O . ALA A 1 122 ? 0.376 -14.374 -8.939 1.00 89.31 122 ALA A O 1
ATOM 971 N N . PHE A 1 123 ? -1.449 -13.162 -9.354 1.00 88.19 123 PHE A N 1
ATOM 972 C CA . PHE A 1 123 ? -0.920 -12.519 -10.555 1.00 88.19 123 PHE A CA 1
ATOM 973 C C . PHE A 1 123 ? 0.312 -11.655 -10.253 1.00 88.19 123 PHE A C 1
ATOM 975 O O . PHE A 1 123 ? 1.220 -11.583 -11.077 1.00 88.19 123 PHE A O 1
ATOM 982 N N . ASN A 1 124 ? 0.425 -11.074 -9.053 1.00 85.31 124 ASN A N 1
ATOM 983 C CA . ASN A 1 124 ? 1.654 -10.383 -8.648 1.00 85.31 124 ASN A CA 1
ATOM 984 C C . ASN A 1 124 ? 2.882 -11.315 -8.613 1.00 85.31 124 ASN A C 1
ATOM 986 O O . ASN A 1 124 ? 4.006 -10.825 -8.726 1.00 85.31 124 ASN A O 1
ATOM 990 N N . LEU A 1 125 ? 2.718 -12.646 -8.559 1.00 86.62 125 LEU A N 1
ATOM 991 C CA . LEU A 1 125 ? 3.853 -13.560 -8.717 1.00 86.62 125 LEU A CA 1
ATOM 992 C C . LEU A 1 125 ? 4.495 -13.497 -10.108 1.00 86.62 125 LEU A C 1
ATOM 994 O O . LEU A 1 125 ? 5.611 -13.985 -10.238 1.00 86.62 125 LEU A O 1
ATOM 998 N N . VAL A 1 126 ? 3.884 -12.860 -11.117 1.00 86.94 126 VAL A N 1
ATOM 999 C CA . VAL A 1 126 ? 4.519 -12.597 -12.427 1.00 86.94 126 VAL A CA 1
ATOM 1000 C C . VAL A 1 126 ? 5.829 -11.809 -12.283 1.00 86.94 126 VAL A C 1
ATOM 1002 O O . VAL A 1 126 ? 6.739 -11.974 -13.095 1.00 86.94 126 VAL A O 1
ATOM 1005 N N . PHE A 1 127 ? 5.994 -11.020 -11.217 1.00 81.06 127 PHE A N 1
ATOM 1006 C CA . PHE A 1 127 ? 7.264 -10.345 -10.942 1.00 81.06 127 PHE A CA 1
ATOM 1007 C C . PHE A 1 127 ? 8.415 -11.313 -10.622 1.00 81.06 127 PHE A C 1
ATOM 1009 O O . PHE A 1 127 ? 9.567 -10.969 -10.873 1.00 81.06 127 PHE A O 1
ATOM 1016 N N . VAL A 1 128 ? 8.136 -12.525 -10.131 1.00 84.06 128 VAL A N 1
ATOM 1017 C CA . VAL A 1 128 ? 9.163 -13.536 -9.819 1.00 84.06 128 VAL A CA 1
ATOM 1018 C C . VAL A 1 128 ? 9.883 -14.038 -11.081 1.00 84.06 128 VAL A C 1
ATOM 1020 O O . VAL A 1 128 ? 11.102 -13.882 -11.148 1.00 84.06 128 VAL A O 1
ATOM 1023 N N . PRO A 1 129 ? 9.206 -14.592 -12.111 1.00 83.00 129 PRO A N 1
ATOM 1024 C CA . PRO A 1 129 ? 9.882 -15.008 -13.335 1.00 83.00 129 PRO A CA 1
ATOM 1025 C C . PRO A 1 129 ? 10.503 -13.823 -14.082 1.00 83.00 129 PRO A C 1
ATOM 1027 O O . PRO A 1 129 ? 11.592 -13.976 -14.627 1.00 83.00 129 PRO A O 1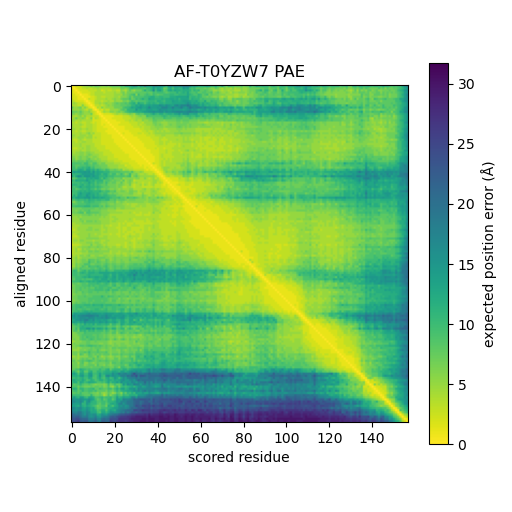
ATOM 1030 N N . LEU A 1 130 ? 9.882 -12.634 -14.061 1.00 81.50 130 LEU A N 1
ATOM 1031 C CA . LEU A 1 130 ? 10.478 -11.423 -14.643 1.00 81.50 130 LEU A CA 1
ATOM 1032 C C . LEU A 1 130 ? 11.800 -11.046 -13.963 1.00 81.50 130 LEU A C 1
ATOM 1034 O O . LEU A 1 130 ? 12.757 -10.696 -14.648 1.00 81.50 130 LEU A O 1
ATOM 1038 N N . ALA A 1 131 ? 11.879 -11.162 -12.636 1.00 78.94 131 ALA A N 1
ATOM 1039 C CA . ALA A 1 131 ? 13.114 -10.919 -11.900 1.00 78.94 131 ALA A CA 1
ATOM 1040 C C . ALA A 1 131 ? 14.205 -11.940 -12.249 1.00 78.94 131 ALA A C 1
ATOM 1042 O O . ALA A 1 131 ? 15.366 -11.564 -12.346 1.00 78.94 131 ALA A O 1
ATOM 1043 N N . VAL A 1 132 ? 13.851 -13.209 -12.481 1.00 79.75 132 VAL A N 1
ATOM 1044 C CA . VAL A 1 132 ? 14.810 -14.249 -12.903 1.00 79.75 132 VAL A CA 1
ATOM 1045 C C . VAL A 1 132 ? 15.301 -14.007 -14.336 1.00 79.75 132 VAL A C 1
ATOM 1047 O O . VAL A 1 132 ? 16.495 -14.131 -14.608 1.00 79.75 132 VAL A O 1
ATOM 1050 N N . LEU A 1 133 ? 14.398 -13.617 -15.241 1.00 81.50 133 LEU A N 1
ATOM 1051 C CA . LEU A 1 133 ? 14.701 -13.292 -16.642 1.00 81.50 133 LEU A CA 1
ATOM 1052 C C . LEU A 1 133 ? 15.535 -12.017 -16.799 1.00 81.50 133 LEU A C 1
ATOM 1054 O O . LEU A 1 133 ? 16.252 -11.878 -17.784 1.00 81.50 133 LEU A O 1
ATOM 1058 N N . ALA A 1 134 ? 15.494 -11.108 -15.823 1.00 76.00 134 ALA A N 1
ATOM 1059 C CA . ALA A 1 134 ? 16.322 -9.905 -15.805 1.00 76.00 134 ALA A CA 1
ATOM 1060 C C . ALA A 1 134 ? 17.828 -10.188 -15.603 1.00 76.00 134 ALA A C 1
ATOM 1062 O O . ALA A 1 134 ? 18.598 -9.240 -15.475 1.00 76.00 134 ALA A O 1
ATOM 1063 N N . HIS A 1 135 ? 18.247 -11.463 -15.568 1.00 69.06 135 HIS A N 1
ATOM 1064 C CA . HIS A 1 135 ? 19.619 -11.906 -15.304 1.00 69.06 135 HIS A CA 1
ATOM 1065 C C . HIS A 1 135 ? 20.241 -11.178 -14.101 1.00 69.06 135 HIS A C 1
ATOM 1067 O O . HIS A 1 135 ? 21.250 -10.484 -14.246 1.00 69.06 135 HIS A O 1
ATOM 1073 N N . PRO A 1 136 ? 19.638 -11.299 -12.905 1.00 68.38 136 PRO A N 1
ATOM 1074 C CA . PRO A 1 136 ? 20.148 -10.610 -11.738 1.00 68.38 136 PRO A CA 1
ATOM 1075 C C . PRO A 1 136 ? 21.537 -11.158 -11.409 1.00 68.38 136 PRO A C 1
ATOM 1077 O O . PRO A 1 136 ? 21.796 -12.358 -11.522 1.00 68.38 136 PRO A O 1
ATOM 1080 N N . ASP A 1 137 ? 22.440 -10.273 -10.993 1.00 73.44 137 ASP A N 1
ATOM 1081 C CA . ASP A 1 137 ? 23.740 -10.683 -10.477 1.00 73.44 137 ASP A CA 1
ATOM 1082 C C . ASP A 1 137 ? 23.536 -11.409 -9.140 1.00 73.44 137 ASP A C 1
ATOM 1084 O O . ASP A 1 137 ? 23.517 -10.807 -8.063 1.00 73.44 137 ASP A O 1
ATOM 1088 N N . TRP A 1 138 ? 23.351 -12.727 -9.216 1.00 71.94 138 TRP A N 1
ATOM 1089 C CA . TRP A 1 138 ? 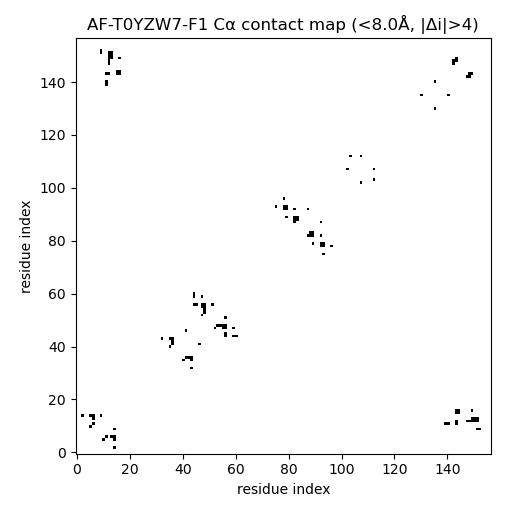23.142 -13.596 -8.061 1.00 71.94 138 TRP A CA 1
ATOM 1090 C C . TRP A 1 138 ? 24.313 -13.542 -7.077 1.00 71.94 138 TRP A C 1
ATOM 1092 O O . TRP A 1 138 ? 24.103 -13.722 -5.878 1.00 71.94 138 TRP A O 1
ATOM 1102 N N . GLN A 1 139 ? 25.532 -13.250 -7.549 1.00 69.69 139 GLN A N 1
ATOM 1103 C CA . GLN A 1 139 ? 26.681 -13.066 -6.665 1.00 69.69 139 GLN A CA 1
ATOM 1104 C C . GLN A 1 139 ? 26.590 -11.734 -5.919 1.00 69.69 139 GLN A C 1
ATOM 1106 O O . GLN A 1 139 ? 26.880 -11.692 -4.725 1.00 69.69 139 GLN A O 1
ATOM 1111 N N . GLY A 1 140 ? 26.152 -10.665 -6.587 1.00 66.56 140 GLY A N 1
ATOM 1112 C CA . GLY A 1 140 ? 25.856 -9.376 -5.960 1.00 66.56 140 GLY A CA 1
ATOM 1113 C C . GLY A 1 140 ? 24.728 -9.466 -4.927 1.00 66.56 140 GLY A C 1
ATOM 1114 O O . GLY A 1 140 ? 24.860 -8.941 -3.821 1.00 66.56 140 GLY A O 1
ATOM 1115 N N . VAL A 1 141 ? 23.659 -10.206 -5.236 1.00 71.75 141 VAL A N 1
ATOM 1116 C CA . VAL A 1 141 ? 22.554 -10.486 -4.302 1.00 71.75 141 VAL A CA 1
ATOM 1117 C C . VAL A 1 141 ? 23.053 -11.287 -3.096 1.00 71.75 141 VAL A C 1
ATOM 1119 O O . VAL A 1 141 ? 22.786 -10.900 -1.961 1.00 71.75 141 VAL A O 1
ATOM 1122 N N . ALA A 1 142 ? 23.821 -12.360 -3.312 1.00 70.31 142 ALA A N 1
ATOM 1123 C CA . ALA A 1 142 ? 24.368 -13.182 -2.232 1.00 70.31 142 ALA A CA 1
ATOM 1124 C C . ALA A 1 142 ? 25.337 -12.400 -1.328 1.00 70.31 142 ALA A C 1
ATOM 1126 O O . ALA A 1 142 ? 25.263 -12.524 -0.107 1.00 70.31 142 ALA A O 1
ATOM 1127 N N . ARG A 1 143 ? 26.200 -11.548 -1.901 1.00 70.19 143 ARG A N 1
ATOM 1128 C CA . ARG A 1 143 ? 27.091 -10.661 -1.132 1.00 70.19 143 ARG A CA 1
ATOM 1129 C C . ARG A 1 143 ? 26.303 -9.639 -0.312 1.00 70.19 143 ARG A C 1
ATOM 1131 O O . ARG A 1 143 ? 26.594 -9.465 0.870 1.00 70.19 143 ARG A O 1
ATOM 1138 N N . ALA A 1 144 ? 25.263 -9.042 -0.896 1.00 69.81 144 ALA A N 1
ATOM 1139 C CA . ALA A 1 144 ? 24.372 -8.131 -0.186 1.00 69.81 144 ALA A CA 1
ATOM 1140 C C . ALA A 1 144 ? 23.588 -8.842 0.935 1.00 69.81 144 ALA A C 1
ATOM 1142 O O . ALA A 1 144 ? 23.414 -8.265 2.004 1.00 69.81 144 ALA A O 1
ATOM 1143 N N . PHE A 1 145 ? 23.160 -10.096 0.751 1.00 71.19 145 PHE A N 1
ATOM 1144 C CA . PHE A 1 145 ? 22.543 -10.896 1.821 1.00 71.19 145 PHE A CA 1
ATOM 1145 C C . PHE A 1 145 ? 23.538 -11.255 2.933 1.00 71.19 145 PHE A C 1
ATOM 1147 O O . PHE A 1 145 ? 23.168 -11.252 4.103 1.00 71.19 145 PHE A O 1
ATOM 1154 N N . ALA A 1 146 ? 24.798 -11.530 2.584 1.00 70.75 146 ALA A N 1
ATOM 1155 C CA . ALA A 1 146 ? 25.870 -11.847 3.529 1.00 70.75 146 ALA A CA 1
ATOM 1156 C C . ALA A 1 146 ? 26.431 -10.617 4.276 1.00 70.75 146 ALA A C 1
ATOM 1158 O O . ALA A 1 146 ? 27.354 -10.756 5.076 1.00 70.75 146 ALA A O 1
ATOM 1159 N N . GLY A 1 147 ? 25.908 -9.413 4.013 1.00 63.34 147 GLY A N 1
ATOM 1160 C CA . GLY A 1 147 ? 26.355 -8.168 4.647 1.00 63.34 147 GLY A CA 1
ATOM 1161 C C . GLY A 1 147 ? 27.612 -7.546 4.027 1.00 63.34 147 GLY A C 1
ATOM 1162 O O . GLY A 1 147 ? 28.056 -6.488 4.473 1.00 63.34 147 GLY A O 1
ATOM 1163 N N . GLN A 1 148 ? 28.183 -8.143 2.975 1.00 56.47 148 GLN A N 1
ATOM 1164 C CA . GLN A 1 148 ? 29.300 -7.550 2.237 1.00 56.47 148 GLN A CA 1
ATOM 1165 C C . GLN A 1 148 ? 28.771 -6.488 1.264 1.00 56.47 148 GLN A C 1
ATOM 1167 O O . GLN A 1 148 ? 28.284 -6.807 0.181 1.00 56.47 148 GLN A O 1
ATOM 1172 N N . GLY A 1 149 ? 28.882 -5.214 1.655 1.00 60.72 149 GLY A N 1
ATOM 1173 C CA . GLY A 1 149 ? 28.492 -4.071 0.821 1.00 60.72 149 GLY A CA 1
ATOM 1174 C C . GLY A 1 149 ? 27.245 -3.318 1.285 1.00 60.72 149 GLY A C 1
ATOM 1175 O O . GLY A 1 149 ? 26.664 -2.587 0.485 1.00 60.72 149 GLY A O 1
ATOM 1176 N N . TRP A 1 150 ? 26.842 -3.445 2.557 1.00 64.38 150 TRP A N 1
ATOM 1177 C CA . TRP A 1 150 ? 25.892 -2.519 3.198 1.00 64.38 150 TRP A CA 1
ATOM 1178 C C . TRP A 1 150 ? 26.554 -1.150 3.413 1.00 64.38 150 TRP A C 1
ATOM 1180 O O . TRP A 1 150 ? 26.785 -0.714 4.536 1.00 64.38 150 TRP A O 1
ATOM 1190 N N . MET A 1 151 ? 26.937 -0.492 2.323 1.00 57.59 151 MET A N 1
ATOM 1191 C CA . MET A 1 151 ? 27.512 0.846 2.341 1.00 57.59 151 MET A CA 1
ATOM 1192 C C . MET A 1 151 ? 26.463 1.808 1.803 1.00 57.59 151 MET A C 1
ATOM 1194 O O . MET A 1 151 ? 25.938 1.620 0.706 1.00 57.59 151 MET A O 1
ATOM 1198 N N . VAL A 1 152 ? 26.148 2.835 2.588 1.00 58.16 152 VAL A N 1
ATOM 1199 C CA . VAL A 1 152 ? 25.346 3.972 2.136 1.00 58.16 152 VAL A CA 1
ATOM 1200 C C . VAL A 1 152 ? 26.219 4.762 1.151 1.00 58.16 152 VAL A C 1
ATOM 1202 O O . VAL A 1 152 ? 27.279 5.244 1.560 1.00 58.16 152 VAL A O 1
ATOM 1205 N N . PRO A 1 153 ? 25.845 4.911 -0.134 1.00 50.53 153 PRO A N 1
ATOM 1206 C CA . PRO A 1 153 ? 26.553 5.816 -1.030 1.00 50.53 153 PRO A CA 1
ATOM 1207 C C . PRO A 1 153 ? 26.305 7.251 -0.537 1.00 50.53 153 PRO A C 1
ATOM 1209 O O . PRO A 1 153 ? 25.239 7.815 -0.769 1.00 50.53 153 PRO A O 1
ATOM 1212 N N . GLY A 1 154 ? 27.263 7.800 0.216 1.00 54.09 154 GLY A N 1
ATOM 1213 C CA . GLY A 1 154 ? 27.141 9.071 0.943 1.00 54.09 154 GLY A CA 1
ATOM 1214 C C . GLY A 1 154 ? 27.195 8.847 2.454 1.00 54.09 154 GLY A C 1
ATOM 1215 O O . GLY A 1 154 ? 26.163 8.723 3.104 1.00 54.09 154 GLY A O 1
ATOM 1216 N N . GLY A 1 155 ? 28.410 8.726 2.989 1.00 40.31 155 GLY A N 1
ATOM 1217 C CA . GLY A 1 155 ? 28.662 8.245 4.343 1.00 40.31 155 GLY A CA 1
ATOM 1218 C C . GLY A 1 155 ? 28.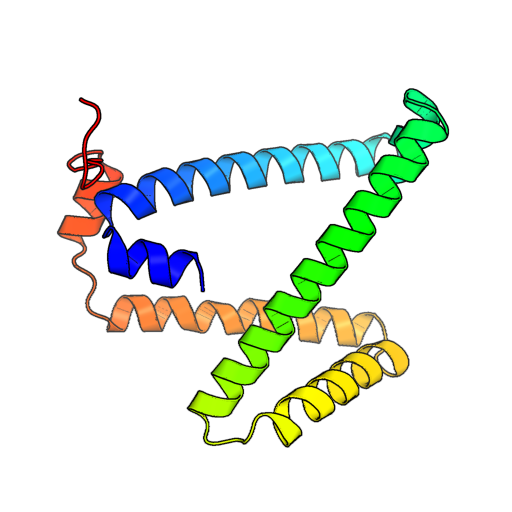051 9.066 5.482 1.00 40.31 155 GLY A C 1
ATOM 1219 O O . GLY A 1 155 ? 27.876 10.275 5.391 1.00 40.31 155 GLY A O 1
ATOM 1220 N N . PHE A 1 156 ? 27.834 8.364 6.593 1.00 43.75 156 PHE A N 1
ATOM 1221 C CA . PHE A 1 156 ? 28.413 8.712 7.891 1.00 43.75 156 PHE A CA 1
ATOM 1222 C C . PHE A 1 156 ? 28.878 7.412 8.558 1.00 43.75 156 PHE A C 1
ATOM 1224 O O . PHE A 1 156 ? 28.139 6.798 9.326 1.00 43.75 156 PHE A O 1
ATOM 1231 N N . LEU A 1 157 ? 30.064 6.974 8.123 1.00 39.03 157 LEU A N 1
ATOM 1232 C CA . LEU A 1 157 ? 31.225 6.432 8.848 1.00 39.03 157 LEU A CA 1
ATOM 1233 C C . LEU A 1 157 ? 32.134 5.725 7.834 1.00 39.03 157 LEU A C 1
ATOM 1235 O O . LEU A 1 157 ? 31.649 4.796 7.151 1.00 39.03 157 LEU A O 1
#

Solvent-accessible surface area (backbone atoms only — not comparable to full-atom values): 8811 Å² total; per-residue (Å²): 106,69,68,60,52,46,37,69,76,57,32,61,28,45,40,48,57,52,48,54,51,53,50,51,53,50,50,53,53,49,50,54,51,52,51,48,32,66,75,66,74,45,56,72,65,61,50,40,31,72,74,64,32,66,69,54,29,51,53,53,51,52,51,51,51,52,54,50,52,55,47,52,52,52,51,54,51,49,50,33,54,54,30,46,76,72,72,43,56,57,84,55,43,51,58,52,49,50,53,48,52,52,46,49,68,74,71,49,53,69,72,58,47,53,52,50,53,50,49,56,58,55,52,58,53,57,55,54,61,51,51,60,72,65,65,62,60,61,66,60,50,50,33,29,73,73,57,57,55,66,54,65,94,74,74,96,126

InterPro domains:
  IPR001046 NRAMP family [PF01566] (2-145)

Mean predicted aligned error: 8.9 Å

pLDDT: mean 82.49, std 10.84, range [39.03, 96.69]

Radius of gyration: 20.58 Å; Cα contacts (8 Å, |Δi|>4): 69; chains: 1; bounding box: 53×27×51 Å

Sequence (157 aa):
MTYMQTGASYGLGLFLPLMILLGFVAYVVQEMTVRLGAVTRRGHAELIWKRYGPFWGWFSLVDLIVANVLTLMTEFIGIRLGGQALGLPAWLTVPAALVFIVGVLVFLRYWTWERISLFVAAFNLVFVPLAVLAHPDWQGVARAFAGQGWMVPGGFL

Organism: NCBI:txid410659

Foldseek 3Di:
DVLVVCCVPFNLQASVVVCVVVVVVVVVVVVVLVVCCVVVVDHPLVVCCVPVNDVSSVVVVVVVVVVVVVVVVVVLVVQCVVCVVVVHHSVPRNVVVVCVVVCCVPPPDPVRNVVVVVVVVVVVCVVVVVVVVVVDPVVSNVCSVVNNRNAGPPDDD